Protein AF-A0A7C5XBG1-F1 (afdb_monomer_lite)

Structure (mmCIF, N/CA/C/O backbone):
data_AF-A0A7C5XBG1-F1
#
_entry.id   AF-A0A7C5XBG1-F1
#
loop_
_atom_site.group_PDB
_atom_site.id
_atom_site.type_symbol
_atom_site.label_atom_id
_atom_site.label_alt_id
_atom_site.label_comp_id
_atom_site.label_asym_id
_atom_site.label_entity_id
_atom_site.label_seq_id
_atom_site.pdbx_PDB_ins_code
_atom_site.Cartn_x
_atom_site.Cartn_y
_atom_site.Cartn_z
_atom_site.occupancy
_atom_site.B_iso_or_equiv
_atom_site.auth_seq_id
_atom_site.auth_comp_id
_atom_site.auth_asym_id
_atom_site.auth_atom_id
_atom_site.pdbx_PDB_model_num
ATOM 1 N N . ALA A 1 1 ? -7.921 7.394 9.570 1.00 88.94 1 ALA A N 1
ATOM 2 C CA . ALA A 1 1 ? -9.154 6.600 9.704 1.00 88.94 1 ALA A CA 1
ATOM 3 C C . ALA A 1 1 ? -10.175 7.456 10.418 1.00 88.94 1 ALA A C 1
ATOM 5 O O . ALA A 1 1 ? -9.791 8.241 11.281 1.00 88.94 1 ALA A O 1
ATOM 6 N N . ARG A 1 2 ? -11.449 7.340 10.066 1.00 89.56 2 ARG A N 1
ATOM 7 C CA . ARG A 1 2 ? -12.536 7.930 10.856 1.00 89.56 2 ARG A CA 1
ATOM 8 C C . ARG A 1 2 ? -12.849 7.014 12.033 1.00 89.56 2 ARG A C 1
ATOM 10 O O . ARG A 1 2 ? -12.714 5.796 11.923 1.00 89.56 2 ARG A O 1
ATOM 17 N N . ASP A 1 3 ? -13.264 7.598 13.152 1.00 92.94 3 ASP A N 1
ATOM 18 C CA . ASP A 1 3 ? -13.685 6.802 14.303 1.00 92.94 3 ASP A CA 1
ATOM 19 C C . ASP A 1 3 ? -14.848 5.881 13.908 1.00 92.94 3 ASP A C 1
ATOM 21 O O . ASP A 1 3 ? -15.797 6.313 13.248 1.00 92.94 3 ASP A O 1
ATOM 25 N N 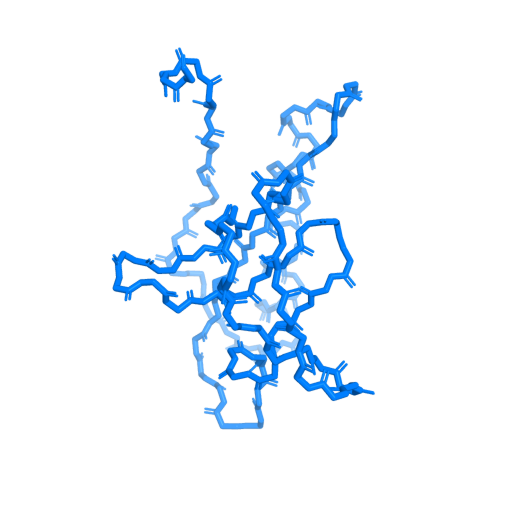. GLY A 1 4 ? -14.745 4.598 14.251 1.00 93.50 4 GLY A N 1
ATOM 26 C CA . GLY A 1 4 ? -15.756 3.602 13.898 1.00 93.50 4 GLY A CA 1
ATOM 27 C C . GLY A 1 4 ? -15.548 2.896 12.550 1.00 93.50 4 GLY A C 1
ATOM 28 O O . GLY A 1 4 ? -16.282 1.943 12.261 1.00 93.50 4 GLY A O 1
ATOM 29 N N . GLU A 1 5 ? -14.560 3.296 11.736 1.00 93.81 5 GLU A N 1
ATOM 30 C CA . GLU A 1 5 ? -14.264 2.629 10.459 1.00 93.81 5 GLU A CA 1
ATOM 31 C C . GLU A 1 5 ? -13.960 1.141 10.649 1.00 93.81 5 GLU A C 1
ATOM 33 O O . GLU A 1 5 ? -13.277 0.729 11.586 1.00 93.81 5 GLU A O 1
ATOM 38 N N . GLN A 1 6 ? -14.473 0.313 9.740 1.00 94.88 6 GLN A N 1
ATOM 39 C CA . GLN A 1 6 ? -14.296 -1.134 9.797 1.00 94.88 6 GLN A CA 1
ATOM 40 C C . GLN A 1 6 ? -13.136 -1.564 8.909 1.00 94.88 6 GLN A C 1
ATOM 42 O O . GLN A 1 6 ? -13.099 -1.256 7.720 1.00 94.88 6 GLN A O 1
ATOM 47 N N . PHE A 1 7 ? -12.228 -2.358 9.467 1.00 96.50 7 PHE A N 1
ATOM 48 C CA . PHE A 1 7 ? -11.071 -2.879 8.754 1.00 96.50 7 PHE A CA 1
ATOM 49 C C . PHE A 1 7 ? -10.932 -4.386 8.959 1.00 96.50 7 PHE A C 1
ATOM 51 O O . PHE A 1 7 ? -11.048 -4.892 10.076 1.00 96.50 7 PHE A O 1
ATOM 58 N N . THR A 1 8 ? -10.686 -5.122 7.874 1.00 97.44 8 THR A N 1
ATOM 59 C CA . THR A 1 8 ? -10.491 -6.579 7.914 1.00 97.44 8 THR A CA 1
ATOM 60 C C . THR A 1 8 ? -9.029 -6.892 7.591 1.00 97.44 8 THR A C 1
ATOM 62 O O . THR A 1 8 ? -8.680 -6.948 6.414 1.00 97.44 8 THR A O 1
ATOM 65 N N . PRO A 1 9 ? -8.158 -7.045 8.603 1.00 96.94 9 PRO A N 1
ATOM 66 C CA . PRO A 1 9 ? -6.745 -7.356 8.393 1.00 96.94 9 PRO A CA 1
ATOM 67 C C . PRO A 1 9 ? -6.532 -8.785 7.883 1.00 96.94 9 PRO A C 1
ATOM 69 O O . PRO A 1 9 ? -7.279 -9.698 8.237 1.00 96.94 9 PRO A O 1
ATOM 72 N N . ILE A 1 10 ? -5.443 -9.009 7.149 1.00 96.94 10 ILE A N 1
ATOM 73 C CA . ILE A 1 10 ? -4.984 -10.369 6.835 1.00 96.94 10 ILE A CA 1
ATOM 74 C C . ILE A 1 10 ? -4.703 -11.132 8.139 1.00 96.94 10 ILE A C 1
ATOM 76 O O . ILE A 1 10 ? -4.039 -10.630 9.050 1.00 96.94 10 ILE A O 1
ATOM 80 N N . GLY A 1 11 ? -5.213 -12.363 8.230 1.00 95.62 11 GLY A N 1
ATOM 81 C CA . GLY A 1 11 ? -4.877 -13.303 9.305 1.00 95.62 11 GLY A CA 1
ATOM 82 C C . GLY A 1 11 ? -5.409 -12.945 10.696 1.00 95.62 11 GLY A C 1
ATOM 83 O O . GLY A 1 11 ? -5.019 -13.583 11.670 1.00 95.62 11 GLY A O 1
ATOM 84 N N . SER A 1 12 ? -6.289 -11.947 10.831 1.00 93.25 12 SER A N 1
ATOM 85 C CA . SER A 1 12 ? -6.954 -11.666 12.108 1.00 93.25 12 SER A CA 1
ATOM 86 C C . SER A 1 12 ? -8.400 -11.192 11.925 1.00 93.25 12 SER A C 1
ATOM 88 O O . SER A 1 12 ? -8.780 -10.785 10.827 1.00 93.25 12 SER A O 1
ATOM 90 N N . PRO A 1 13 ? -9.241 -11.273 12.974 1.00 95.69 13 PRO A N 1
ATOM 91 C CA . PRO A 1 13 ? -10.625 -10.821 12.892 1.00 95.69 13 PRO A CA 1
ATOM 92 C C . PRO A 1 13 ? -10.744 -9.338 12.535 1.00 95.69 13 PRO A C 1
ATOM 94 O O . PRO A 1 13 ? -9.824 -8.548 12.767 1.00 95.69 13 PRO A O 1
ATOM 97 N N . ARG A 1 14 ? -11.923 -8.967 12.022 1.00 96.12 14 ARG A N 1
ATOM 98 C CA . ARG A 1 14 ? -12.307 -7.577 11.751 1.00 96.12 14 ARG A CA 1
ATOM 99 C C . ARG A 1 14 ? -12.124 -6.702 12.995 1.00 96.12 14 ARG A C 1
ATOM 101 O O . ARG A 1 14 ? -12.383 -7.141 14.114 1.00 96.12 14 ARG A O 1
ATOM 108 N N . LYS A 1 15 ? -11.691 -5.461 12.778 1.00 94.06 15 LYS A N 1
ATOM 109 C CA . LYS A 1 15 ? -11.437 -4.464 13.819 1.00 94.06 15 LYS A CA 1
ATOM 110 C C . LYS A 1 15 ? -12.126 -3.150 13.483 1.00 94.06 15 LYS A C 1
ATOM 112 O O . LYS A 1 15 ? -12.225 -2.781 12.314 1.00 94.06 15 LYS A O 1
ATOM 117 N N . THR A 1 16 ? -12.531 -2.447 14.530 1.00 95.94 16 THR A N 1
ATOM 118 C CA . THR A 1 16 ? -12.953 -1.049 14.462 1.00 95.94 16 THR A CA 1
ATOM 119 C C . THR A 1 16 ? -11.727 -0.163 14.656 1.00 95.94 16 THR A C 1
ATOM 121 O O . THR A 1 16 ? -10.961 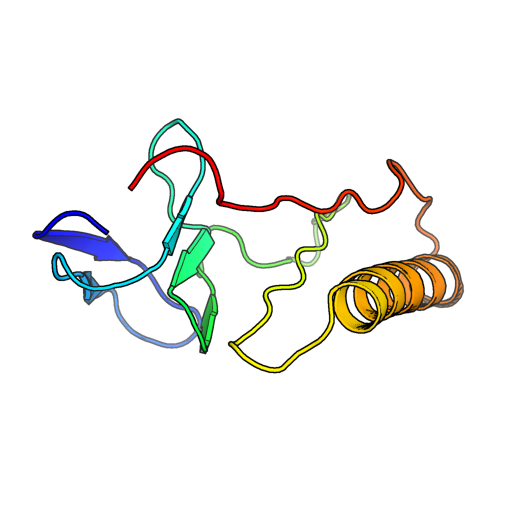-0.381 15.597 1.00 95.94 16 THR A O 1
ATOM 124 N N . LEU A 1 17 ? -11.523 0.792 13.755 1.00 95.25 17 LEU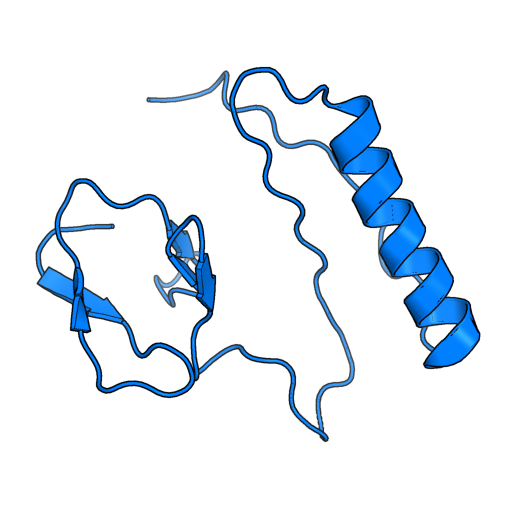 A N 1
ATOM 125 C CA . LEU A 1 17 ? -10.437 1.765 13.815 1.00 95.25 17 LEU A CA 1
ATOM 126 C C . LEU A 1 17 ? -10.851 3.003 14.617 1.00 95.25 17 LEU A C 1
ATOM 128 O O . LEU A 1 17 ? -12.032 3.350 14.676 1.00 95.25 17 LEU A O 1
ATOM 132 N N . SER A 1 18 ? -9.860 3.671 15.206 1.00 90.81 18 SER A N 1
ATOM 133 C CA . SER A 1 18 ? -10.016 4.963 15.877 1.00 90.81 18 SER A CA 1
ATOM 134 C C . SER A 1 18 ? -9.482 6.115 15.020 1.00 90.81 18 SER A C 1
ATOM 136 O O . SER A 1 18 ? -8.724 5.918 14.065 1.00 90.81 18 SER A O 1
ATOM 138 N N . ASN A 1 19 ? -9.853 7.345 15.379 1.00 84.00 19 ASN A N 1
ATOM 139 C CA . ASN A 1 19 ? -9.549 8.568 14.626 1.00 84.00 19 ASN A CA 1
ATOM 140 C C . ASN A 1 19 ? -8.057 8.952 14.486 1.00 84.00 19 ASN A C 1
ATOM 142 O O . ASN A 1 19 ? -7.749 9.868 13.731 1.00 84.00 19 ASN A O 1
ATOM 146 N N . ASN A 1 20 ? -7.122 8.238 15.119 1.00 86.38 20 ASN A N 1
ATOM 147 C CA . ASN A 1 20 ? -5.685 8.564 15.100 1.00 86.38 20 ASN A CA 1
ATOM 148 C C . ASN A 1 20 ? -4.828 7.549 14.325 1.00 86.38 20 ASN A C 1
ATOM 150 O O . ASN A 1 20 ? -3.630 7.414 14.572 1.00 86.38 20 ASN A O 1
ATOM 154 N N . GLN A 1 21 ? -5.431 6.795 13.407 1.00 90.81 21 GLN A N 1
ATOM 155 C CA . GLN A 1 21 ? -4.718 5.800 12.604 1.00 90.81 21 GLN A CA 1
ATOM 156 C C . GLN A 1 21 ? -4.545 6.280 11.163 1.00 90.81 21 GLN A C 1
ATOM 158 O O . GLN A 1 21 ? -5.527 6.610 10.494 1.00 90.81 21 GLN A O 1
ATOM 163 N N . ILE A 1 22 ? -3.308 6.279 10.666 1.00 91.94 22 ILE A N 1
ATOM 164 C CA . ILE A 1 22 ? -3.006 6.571 9.260 1.00 91.94 22 ILE A CA 1
ATOM 165 C C . ILE A 1 22 ? -3.428 5.365 8.415 1.00 91.94 22 ILE A C 1
ATOM 167 O O . ILE A 1 22 ? -3.100 4.219 8.739 1.00 91.94 22 ILE A O 1
ATOM 171 N N . VAL A 1 23 ? -4.177 5.621 7.343 1.00 94.50 23 VAL A N 1
ATOM 172 C CA . VAL A 1 23 ? -4.685 4.582 6.441 1.00 94.50 23 VAL A CA 1
ATOM 173 C C . VAL A 1 23 ? -4.456 4.967 4.989 1.00 94.50 23 VAL A C 1
ATOM 175 O O . VAL A 1 23 ? -4.580 6.134 4.631 1.00 94.50 23 VAL A O 1
ATOM 178 N N . LEU A 1 24 ? -4.169 3.967 4.159 1.00 93.69 24 LEU A N 1
ATOM 179 C CA . LEU A 1 24 ? -4.274 4.065 2.709 1.00 93.69 24 LEU A CA 1
ATOM 180 C C . LEU A 1 24 ? -5.639 3.516 2.294 1.00 93.69 24 LEU A C 1
ATOM 182 O O . LEU A 1 24 ? -5.964 2.362 2.592 1.00 93.69 24 LEU A O 1
ATOM 186 N N . SER A 1 25 ? -6.418 4.329 1.589 1.00 94.38 25 SER A N 1
ATOM 187 C CA . SER A 1 25 ? -7.765 3.985 1.141 1.00 94.38 25 SER A CA 1
ATOM 188 C C . SER A 1 25 ? -8.017 4.418 -0.294 1.00 94.38 25 SER A C 1
ATOM 190 O O . SER A 1 25 ? -7.423 5.375 -0.786 1.00 94.38 25 SER A O 1
ATOM 192 N N . THR A 1 26 ? -8.950 3.741 -0.951 1.00 94.25 26 THR A N 1
ATOM 193 C CA . THR A 1 26 ? -9.554 4.231 -2.188 1.00 94.25 26 THR A CA 1
ATOM 194 C C . THR A 1 26 ? -10.449 5.450 -1.925 1.00 94.25 26 THR A C 1
ATOM 196 O O . THR A 1 26 ? -10.827 5.738 -0.786 1.00 94.25 26 THR A O 1
ATOM 199 N N . ILE A 1 27 ? -10.834 6.153 -2.994 1.00 92.75 27 ILE A N 1
ATOM 200 C CA . ILE A 1 27 ? -11.732 7.317 -2.919 1.00 92.75 27 ILE A CA 1
ATOM 201 C C . ILE A 1 27 ? -13.133 6.974 -2.383 1.00 92.75 27 ILE A C 1
ATOM 203 O O . ILE A 1 27 ? -13.760 7.799 -1.725 1.00 92.75 27 ILE A O 1
ATOM 207 N N . ASP A 1 28 ? -13.612 5.751 -2.620 1.00 92.44 28 ASP A N 1
ATOM 208 C CA . ASP A 1 28 ? -14.881 5.222 -2.106 1.00 92.44 28 ASP A CA 1
ATOM 209 C C . ASP A 1 28 ? -14.769 4.643 -0.681 1.00 92.44 28 ASP A C 1
ATOM 211 O O . ASP A 1 28 ? -15.758 4.166 -0.127 1.00 92.44 28 ASP A O 1
ATOM 215 N N . GLY A 1 29 ? -13.593 4.737 -0.048 1.00 91.00 29 GLY A N 1
ATOM 216 C CA . GLY A 1 29 ? -13.397 4.437 1.372 1.00 91.00 29 GLY A CA 1
ATOM 217 C C . GLY A 1 29 ? -13.005 2.994 1.695 1.00 91.00 29 GLY A C 1
ATOM 218 O O . GLY A 1 29 ? -12.965 2.625 2.869 1.00 91.00 29 GLY A O 1
ATOM 219 N N . LEU A 1 30 ? -12.682 2.165 0.698 1.00 94.62 30 LEU A N 1
ATOM 220 C CA . LEU A 1 30 ? -12.098 0.849 0.950 1.00 94.62 30 LEU A CA 1
ATOM 221 C C . LEU A 1 30 ? -10.674 1.024 1.488 1.00 94.62 30 LEU A C 1
ATOM 223 O O . LEU A 1 30 ? -9.816 1.598 0.825 1.00 94.62 30 LEU A O 1
ATOM 227 N N . ILE A 1 31 ? -10.409 0.499 2.683 1.00 95.69 31 ILE A N 1
ATOM 228 C CA . ILE A 1 31 ? -9.087 0.562 3.318 1.00 95.69 31 ILE A CA 1
ATOM 229 C C . ILE A 1 31 ? -8.209 -0.588 2.804 1.00 95.69 31 ILE A C 1
ATOM 231 O O . ILE A 1 31 ? -8.553 -1.765 2.969 1.00 95.69 31 ILE A O 1
ATOM 235 N N . LEU A 1 32 ? -7.060 -0.236 2.218 1.00 95.94 32 LEU A N 1
ATOM 236 C CA . LEU A 1 32 ? -6.044 -1.165 1.708 1.00 95.94 32 LEU A CA 1
ATOM 237 C C . LEU A 1 32 ? -5.020 -1.520 2.787 1.00 95.94 32 LEU A C 1
ATOM 239 O O . LEU A 1 32 ? -4.597 -2.671 2.893 1.00 95.94 32 LEU A O 1
ATOM 243 N N . HIS A 1 33 ? -4.616 -0.524 3.575 1.00 95.38 33 HIS A N 1
ATOM 244 C CA . HIS A 1 33 ? -3.538 -0.652 4.547 1.00 95.38 33 HIS A CA 1
ATOM 245 C C . HIS A 1 33 ? -3.764 0.285 5.735 1.00 95.38 33 HIS A C 1
ATOM 247 O O . HIS A 1 33 ? -4.149 1.442 5.563 1.00 95.38 33 HIS A O 1
ATOM 253 N N . VAL A 1 34 ? -3.492 -0.210 6.940 1.00 94.38 34 VAL A N 1
ATOM 254 C CA . VAL A 1 34 ? -3.386 0.583 8.166 1.00 94.38 34 VAL A CA 1
ATOM 255 C C . VAL A 1 34 ? -1.916 0.628 8.558 1.00 94.38 34 VAL A C 1
ATOM 257 O O . VAL A 1 34 ? -1.304 -0.396 8.888 1.00 94.38 34 VAL A O 1
ATOM 260 N N . TYR A 1 35 ? -1.364 1.834 8.529 1.00 90.44 35 TYR A N 1
ATOM 261 C CA . TYR A 1 35 ? 0.044 2.065 8.783 1.00 90.44 35 TYR A CA 1
ATOM 262 C C . TYR A 1 35 ? 0.403 1.763 10.245 1.00 90.44 35 TYR A C 1
ATOM 264 O O . TYR A 1 35 ? -0.373 2.110 11.145 1.00 90.44 35 TYR A O 1
ATOM 272 N N . PRO A 1 36 ? 1.569 1.149 10.530 1.00 86.06 36 PRO A N 1
ATOM 273 C CA . PRO A 1 36 ? 2.613 0.735 9.576 1.00 86.06 36 PRO A CA 1
ATOM 274 C C . PRO A 1 36 ? 2.571 -0.729 9.093 1.00 86.06 36 PRO A C 1
ATOM 276 O O . PRO A 1 36 ? 3.314 -1.077 8.182 1.00 86.06 36 PRO A O 1
ATOM 279 N N . TYR A 1 37 ? 1.774 -1.620 9.697 1.00 83.94 37 TYR A N 1
ATOM 280 C CA . TYR A 1 37 ? 1.993 -3.076 9.548 1.00 83.94 37 TYR A CA 1
ATOM 281 C C . TYR A 1 37 ? 0.731 -3.913 9.321 1.00 83.94 37 TYR A C 1
ATOM 283 O O . TYR A 1 37 ? 0.680 -5.074 9.749 1.00 83.94 37 TYR A O 1
ATOM 291 N N . ARG A 1 38 ? -0.339 -3.350 8.755 1.00 92.81 38 ARG A N 1
ATOM 292 C CA . ARG A 1 38 ? -1.590 -4.103 8.593 1.00 92.81 38 ARG A CA 1
ATOM 293 C C . ARG A 1 38 ? -2.189 -3.932 7.207 1.00 92.81 38 ARG A C 1
ATOM 295 O O . ARG A 1 38 ? -2.834 -2.930 6.930 1.00 92.81 38 ARG A O 1
ATOM 302 N N . ASP A 1 39 ? -2.058 -4.972 6.396 1.00 95.81 39 ASP A N 1
ATOM 303 C CA . ASP A 1 39 ? -2.688 -5.055 5.080 1.00 95.81 39 ASP A CA 1
ATOM 304 C C . ASP A 1 39 ? -4.104 -5.631 5.165 1.00 95.81 39 ASP A C 1
ATOM 306 O O . ASP A 1 39 ? -4.430 -6.432 6.050 1.00 95.81 39 ASP A O 1
ATOM 310 N N . SER A 1 40 ? -4.954 -5.200 4.239 1.00 96.75 40 SER A N 1
ATOM 311 C CA . SER A 1 40 ? -6.347 -5.621 4.133 1.00 96.75 40 SER A CA 1
ATOM 312 C C . SER A 1 40 ? -6.471 -7.015 3.523 1.00 96.75 40 SER A C 1
ATOM 314 O O . SER A 1 40 ? -5.911 -7.308 2.467 1.00 96.75 40 SER A O 1
ATOM 316 N N . GLU A 1 41 ? -7.298 -7.866 4.127 1.00 97.44 41 GLU A N 1
ATOM 317 C CA . GLU A 1 41 ? -7.701 -9.153 3.547 1.00 97.44 41 GLU A CA 1
ATOM 318 C C . GLU A 1 41 ? -8.452 -8.968 2.216 1.00 97.44 41 GLU A C 1
ATOM 320 O O . GLU A 1 41 ? -8.370 -9.816 1.322 1.00 97.44 41 GLU A O 1
ATOM 325 N N . ASN A 1 42 ? -9.145 -7.838 2.055 1.00 95.06 42 ASN A N 1
ATOM 326 C CA . ASN A 1 42 ? -9.963 -7.554 0.877 1.00 95.06 42 ASN A CA 1
ATOM 327 C C . ASN A 1 42 ? -9.129 -7.169 -0.352 1.00 95.06 42 ASN A C 1
ATOM 329 O O . ASN A 1 42 ? -9.563 -7.424 -1.471 1.00 95.06 42 ASN A O 1
ATOM 333 N N . THR A 1 43 ? -7.946 -6.578 -0.161 1.00 95.94 43 THR A N 1
ATOM 334 C CA . THR A 1 43 ? -7.128 -6.015 -1.255 1.00 95.94 43 THR A CA 1
ATOM 335 C C . THR A 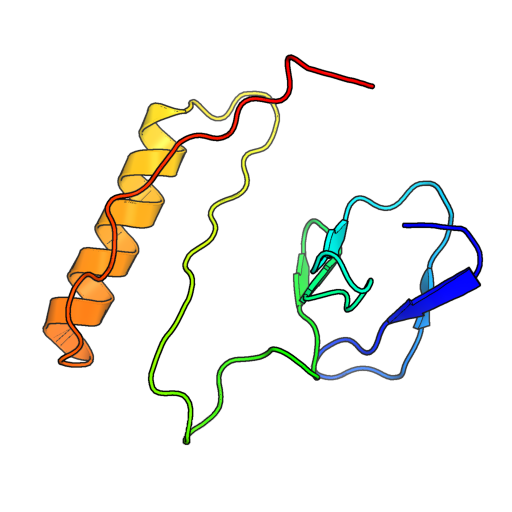1 43 ? -5.751 -6.659 -1.378 1.00 95.94 43 THR A C 1
ATOM 337 O O . THR A 1 43 ? -4.895 -6.152 -2.100 1.00 95.94 43 THR A O 1
ATOM 340 N N . LYS A 1 44 ? -5.511 -7.766 -0.670 1.00 96.25 44 LYS A N 1
ATOM 341 C CA . LYS A 1 44 ? -4.261 -8.519 -0.779 1.00 96.25 44 LYS A CA 1
ATOM 342 C C . LYS A 1 44 ? -4.067 -9.087 -2.184 1.00 96.25 44 LYS A C 1
ATOM 344 O O . LYS A 1 44 ? -5.034 -9.423 -2.867 1.00 96.25 44 LYS A O 1
ATOM 349 N N . VAL A 1 45 ? -2.809 -9.285 -2.566 1.00 95.88 45 VAL A N 1
ATOM 350 C CA . VAL A 1 45 ? -2.460 -10.032 -3.779 1.00 95.88 45 VAL A CA 1
ATOM 351 C C . VAL A 1 45 ? -2.956 -11.478 -3.651 1.00 95.88 45 VAL A C 1
ATOM 353 O O . VAL A 1 45 ? -2.789 -12.125 -2.614 1.00 95.88 45 VAL A O 1
ATOM 356 N N . ARG A 1 46 ? -3.586 -11.979 -4.712 1.00 96.19 46 ARG A N 1
ATOM 357 C CA . ARG A 1 46 ? -4.156 -13.326 -4.835 1.00 96.19 46 ARG A CA 1
ATOM 358 C C . ARG A 1 46 ? -3.586 -14.023 -6.072 1.00 96.19 46 ARG A C 1
ATOM 360 O O . ARG A 1 46 ? -2.937 -13.407 -6.911 1.00 96.19 46 ARG A O 1
ATOM 367 N N . VAL A 1 47 ? -3.839 -15.324 -6.192 1.00 96.12 47 VAL A N 1
ATOM 368 C CA . VAL A 1 47 ? -3.361 -16.158 -7.316 1.00 96.12 47 VAL A CA 1
ATOM 369 C C . VAL A 1 47 ? -3.880 -15.693 -8.686 1.00 96.12 47 VAL A C 1
ATOM 371 O O . VAL A 1 47 ? -3.252 -15.909 -9.723 1.00 96.12 47 VAL A O 1
ATOM 374 N N . ASP A 1 48 ? -5.035 -15.040 -8.698 1.00 96.31 48 ASP A N 1
ATOM 375 C CA . ASP A 1 48 ? -5.695 -14.478 -9.870 1.00 96.31 48 ASP A CA 1
ATOM 376 C C . ASP A 1 48 ? -5.360 -12.997 -10.098 1.00 96.31 48 ASP A C 1
ATOM 378 O O . ASP A 1 48 ? -5.765 -12.436 -11.114 1.00 96.31 48 ASP A O 1
ATOM 382 N N . THR A 1 49 ? -4.575 -12.364 -9.219 1.00 96.06 49 TH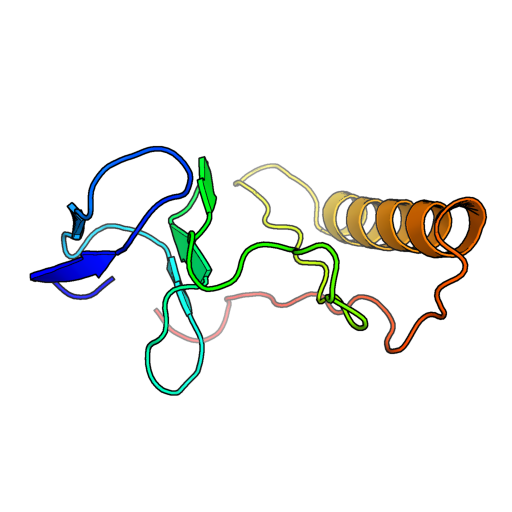R A N 1
ATOM 383 C CA . THR A 1 49 ? -4.093 -10.998 -9.438 1.00 96.06 49 THR A CA 1
ATOM 384 C C . THR A 1 49 ? -3.246 -10.938 -10.711 1.00 96.06 49 THR A C 1
ATOM 386 O O . THR A 1 49 ? -2.408 -11.804 -10.977 1.00 96.06 49 THR A O 1
ATOM 389 N N . ARG A 1 50 ? -3.502 -9.915 -11.534 1.00 94.50 50 ARG A N 1
ATOM 390 C CA . ARG A 1 50 ? -2.795 -9.673 -12.804 1.00 94.50 50 ARG A CA 1
ATOM 391 C C . ARG A 1 50 ? -2.044 -8.352 -12.829 1.00 94.50 50 ARG A C 1
ATOM 393 O O . ARG A 1 50 ? -0.984 -8.279 -13.431 1.00 94.50 50 ARG A O 1
ATOM 400 N N . ASN A 1 51 ? -2.576 -7.345 -12.144 1.00 95.62 51 ASN A N 1
ATOM 401 C CA . ASN A 1 51 ? -1.972 -6.027 -12.021 1.00 95.62 51 ASN A CA 1
ATOM 402 C C . ASN A 1 51 ? -1.757 -5.723 -10.541 1.00 95.62 51 ASN A C 1
ATOM 404 O O . ASN A 1 51 ? -2.611 -6.049 -9.715 1.00 95.62 51 ASN A O 1
ATOM 408 N N . VAL A 1 52 ? -0.631 -5.095 -10.220 1.00 95.44 52 VAL A N 1
ATOM 409 C CA . VAL A 1 52 ? -0.276 -4.696 -8.857 1.00 95.44 52 VAL A CA 1
ATOM 410 C C . VAL A 1 52 ? 0.080 -3.217 -8.831 1.00 95.44 52 VAL A C 1
ATOM 412 O O . VAL A 1 52 ? 0.696 -2.707 -9.763 1.00 95.44 52 VAL A O 1
ATOM 415 N N . LEU A 1 53 ? -0.304 -2.541 -7.753 1.00 94.50 53 LEU A N 1
ATOM 416 C CA . LEU A 1 53 ? 0.182 -1.209 -7.418 1.00 94.50 53 LEU A CA 1
ATOM 417 C C . LEU A 1 53 ? 1.236 -1.363 -6.320 1.00 94.50 53 LEU A C 1
ATOM 419 O O . LEU A 1 53 ? 0.950 -1.942 -5.273 1.00 94.50 53 LEU A O 1
ATOM 423 N N . ILE A 1 54 ? 2.442 -0.855 -6.562 1.00 94.94 54 ILE A N 1
ATOM 424 C CA . ILE A 1 54 ? 3.523 -0.849 -5.573 1.00 94.94 54 ILE A CA 1
ATOM 425 C C . ILE A 1 54 ? 3.489 0.496 -4.852 1.00 94.94 54 ILE A C 1
ATOM 427 O O . ILE A 1 54 ? 3.523 1.545 -5.490 1.00 94.94 54 ILE A O 1
ATOM 431 N N . VAL A 1 55 ? 3.420 0.456 -3.522 1.00 93.69 55 VAL A N 1
ATOM 432 C CA . VAL A 1 55 ? 3.425 1.645 -2.664 1.00 93.69 55 VAL A CA 1
ATOM 433 C C . VAL A 1 55 ? 4.533 1.493 -1.631 1.00 93.69 55 VAL A C 1
ATOM 435 O O . VAL A 1 55 ? 4.566 0.515 -0.888 1.00 93.69 55 VAL A O 1
ATOM 438 N N . THR A 1 56 ? 5.432 2.472 -1.570 1.00 93.06 56 THR A N 1
ATOM 439 C CA . THR A 1 56 ? 6.479 2.570 -0.546 1.00 93.06 56 THR A CA 1
ATOM 440 C C . THR A 1 56 ? 6.184 3.759 0.357 1.00 93.06 56 THR A C 1
ATOM 442 O O . THR A 1 56 ? 6.152 4.893 -0.118 1.00 93.06 56 THR A O 1
ATOM 445 N N . ALA A 1 57 ? 5.985 3.514 1.652 1.00 90.25 57 ALA A N 1
ATOM 446 C CA . ALA A 1 57 ? 5.751 4.561 2.643 1.00 90.25 57 ALA A CA 1
ATOM 447 C C . ALA A 1 57 ? 7.004 4.778 3.503 1.00 90.25 57 ALA A C 1
ATOM 449 O O . ALA A 1 57 ? 7.582 3.821 4.021 1.00 90.25 57 ALA A O 1
ATOM 450 N N . GLY A 1 58 ? 7.417 6.036 3.656 1.00 88.94 58 GLY A N 1
ATOM 451 C CA . GLY A 1 58 ? 8.523 6.422 4.530 1.00 88.94 58 GLY A CA 1
ATOM 452 C C . GLY A 1 58 ? 8.111 6.644 5.985 1.00 88.94 58 GLY A C 1
ATOM 453 O O . GLY A 1 58 ? 6.933 6.667 6.334 1.00 88.94 58 GLY A O 1
ATOM 454 N N . VAL A 1 59 ? 9.121 6.824 6.832 1.00 87.94 59 VAL A N 1
ATOM 455 C CA . VAL A 1 59 ? 9.028 7.417 8.177 1.00 87.94 59 VAL A CA 1
ATOM 456 C C . VAL A 1 59 ? 9.908 8.671 8.204 1.00 87.94 59 VAL A C 1
ATOM 458 O O . VAL A 1 59 ? 10.817 8.778 7.373 1.00 87.94 59 VAL A O 1
ATOM 461 N N . PRO A 1 60 ? 9.721 9.590 9.168 1.00 88.94 60 PRO A N 1
ATOM 462 C CA . PRO A 1 60 ? 10.661 10.686 9.379 1.00 88.94 60 PRO A CA 1
ATOM 463 C C . PRO A 1 60 ? 12.115 10.196 9.454 1.00 88.94 60 PRO A C 1
ATOM 465 O O . PRO A 1 60 ? 12.423 9.242 10.170 1.00 88.94 60 PRO A O 1
ATOM 468 N N . GLY A 1 61 ? 13.004 10.850 8.703 1.00 91.81 61 GLY A N 1
ATOM 469 C CA . GLY A 1 61 ? 14.425 10.493 8.615 1.00 91.81 61 GLY A CA 1
ATOM 470 C C . GLY A 1 61 ? 14.786 9.490 7.512 1.00 91.81 61 GLY A C 1
ATOM 471 O O . GLY A 1 61 ? 15.971 9.227 7.323 1.00 91.81 61 GLY A O 1
ATOM 472 N N . VAL A 1 62 ? 13.811 8.955 6.768 1.00 92.62 62 VAL A N 1
ATOM 473 C CA . VAL A 1 62 ? 14.064 8.212 5.521 1.00 92.62 62 VAL A CA 1
ATOM 474 C C . VAL A 1 62 ? 13.987 9.175 4.343 1.00 92.62 62 VAL A C 1
ATOM 476 O O . VAL A 1 62 ? 13.002 9.893 4.185 1.00 92.62 62 VAL A O 1
ATOM 479 N N . ASP A 1 63 ? 15.030 9.193 3.521 1.00 94.12 63 ASP A N 1
ATOM 480 C CA . ASP A 1 63 ? 15.120 10.061 2.355 1.00 94.12 63 ASP A CA 1
ATOM 481 C C . ASP A 1 63 ? 14.199 9.601 1.209 1.00 94.12 63 ASP A C 1
ATOM 483 O O . ASP A 1 63 ? 13.907 8.415 1.032 1.00 94.12 63 ASP A O 1
ATOM 487 N N . HIS A 1 64 ? 13.731 10.564 0.411 1.00 93.56 64 HIS A N 1
ATOM 488 C CA . HIS A 1 64 ? 12.824 10.300 -0.708 1.00 93.56 64 HIS A CA 1
ATOM 489 C C . HIS A 1 64 ? 13.465 9.432 -1.796 1.00 93.56 64 HIS A C 1
ATOM 491 O O . HIS A 1 64 ? 12.782 8.611 -2.409 1.00 93.56 64 HIS A O 1
ATOM 497 N N . GLU A 1 65 ? 14.771 9.590 -2.022 1.00 95.75 65 GLU A N 1
ATOM 498 C CA . GLU A 1 65 ? 15.510 8.809 -3.013 1.00 95.75 65 GLU A CA 1
ATOM 499 C C . GLU A 1 65 ? 15.459 7.319 -2.667 1.00 95.75 65 GLU A C 1
ATOM 501 O O . GLU A 1 65 ? 15.177 6.483 -3.521 1.00 95.75 65 GLU A O 1
ATOM 506 N N . ARG A 1 66 ? 15.613 6.973 -1.389 1.00 95.81 66 ARG A N 1
ATOM 507 C CA . ARG A 1 66 ? 15.505 5.604 -0.899 1.00 95.81 66 ARG A CA 1
ATOM 508 C C . ARG A 1 66 ? 14.115 5.012 -1.088 1.00 95.81 66 ARG A C 1
ATOM 510 O O . ARG A 1 66 ? 14.022 3.816 -1.370 1.00 95.81 66 ARG A O 1
ATOM 517 N N . LEU A 1 67 ? 13.047 5.802 -0.966 1.00 95.06 67 LEU A N 1
ATOM 518 C CA . LEU A 1 67 ? 11.685 5.335 -1.258 1.00 95.06 67 LEU A CA 1
ATOM 519 C C . LEU A 1 67 ? 11.518 5.025 -2.747 1.00 95.06 67 LEU A C 1
ATOM 521 O O . LEU A 1 67 ? 11.100 3.919 -3.093 1.00 95.06 67 LEU A O 1
ATOM 525 N N . LEU A 1 68 ? 11.924 5.953 -3.617 1.00 95.75 68 LEU A N 1
ATOM 526 C CA . LEU A 1 68 ? 11.864 5.774 -5.070 1.00 95.75 68 LEU A CA 1
ATOM 527 C C . LEU A 1 68 ? 12.710 4.579 -5.524 1.00 95.75 68 LEU A C 1
ATOM 529 O O . LEU A 1 68 ? 12.212 3.708 -6.231 1.00 95.75 68 LEU A O 1
ATOM 533 N N . ASN A 1 69 ? 13.948 4.474 -5.038 1.00 96.69 69 ASN A N 1
ATOM 534 C CA . ASN A 1 69 ? 14.841 3.356 -5.333 1.00 96.69 69 ASN A CA 1
ATOM 535 C C . ASN A 1 69 ? 14.258 2.021 -4.852 1.00 96.69 69 ASN A C 1
ATOM 537 O O . ASN A 1 69 ? 14.391 1.012 -5.541 1.00 96.69 69 ASN A O 1
ATOM 541 N N . SER A 1 70 ? 13.570 2.001 -3.705 1.00 96.69 70 SER A N 1
ATOM 542 C CA . SER A 1 70 ? 12.894 0.793 -3.213 1.00 96.69 70 SER A CA 1
ATOM 543 C C . SER A 1 70 ? 11.736 0.380 -4.125 1.00 96.69 70 SER A C 1
ATOM 545 O O . SER A 1 70 ? 11.608 -0.802 -4.442 1.00 96.69 70 SER A O 1
ATOM 547 N N . ALA A 1 71 ? 10.917 1.333 -4.581 1.00 96.81 71 ALA A N 1
ATOM 548 C CA . ALA A 1 71 ? 9.832 1.061 -5.522 1.00 96.81 71 ALA A CA 1
ATOM 549 C C . ALA A 1 71 ? 10.378 0.520 -6.855 1.00 96.81 71 ALA A C 1
ATOM 551 O O . ALA A 1 71 ? 9.950 -0.548 -7.298 1.00 96.81 71 ALA A O 1
ATOM 552 N N . SER A 1 72 ? 11.387 1.184 -7.429 1.00 96.69 72 SER A N 1
ATOM 553 C CA . SER A 1 72 ? 12.062 0.752 -8.660 1.00 96.69 72 SER A CA 1
ATOM 554 C C . SER A 1 72 ? 12.677 -0.640 -8.525 1.00 96.69 72 SER A C 1
ATOM 556 O O . SER A 1 72 ? 12.533 -1.472 -9.419 1.00 96.69 72 SER A O 1
ATOM 558 N N . PHE A 1 73 ? 13.306 -0.938 -7.387 1.00 97.38 73 PHE A N 1
ATOM 559 C CA . PHE A 1 73 ? 13.894 -2.250 -7.135 1.00 97.38 73 PHE A CA 1
ATOM 560 C C . PHE A 1 73 ? 12.833 -3.359 -7.089 1.00 97.38 73 PHE A C 1
ATOM 562 O O . PHE A 1 73 ? 13.010 -4.416 -7.694 1.00 97.38 73 PHE A O 1
ATOM 569 N N . ILE A 1 74 ? 11.689 -3.122 -6.436 1.00 96.56 74 ILE A N 1
ATOM 570 C CA . ILE A 1 74 ? 10.574 -4.084 -6.426 1.00 96.56 74 ILE A CA 1
ATOM 571 C C . ILE A 1 74 ? 10.023 -4.283 -7.845 1.00 96.56 74 ILE A C 1
ATOM 573 O O . ILE A 1 74 ? 9.744 -5.418 -8.234 1.00 96.56 74 ILE A O 1
ATOM 577 N N . MET A 1 75 ? 9.897 -3.210 -8.632 1.00 96.12 75 MET A N 1
ATOM 578 C CA . MET A 1 75 ? 9.448 -3.278 -10.028 1.00 96.12 75 MET A CA 1
ATOM 579 C C . MET A 1 75 ? 10.402 -4.095 -10.906 1.00 96.12 75 MET A C 1
ATOM 581 O O . MET A 1 75 ? 9.942 -4.919 -11.702 1.00 96.12 75 MET A O 1
ATOM 585 N N . GLU A 1 76 ? 11.715 -3.922 -10.739 1.00 95.69 76 GLU A N 1
ATOM 586 C CA . GLU A 1 76 ? 12.733 -4.709 -11.442 1.00 95.69 76 GLU A CA 1
ATOM 587 C C . GLU A 1 76 ? 12.602 -6.197 -11.099 1.00 95.69 76 GLU A C 1
ATOM 589 O O . GLU A 1 76 ? 12.524 -7.039 -11.996 1.00 95.69 76 GLU A O 1
ATOM 594 N N . LEU A 1 77 ? 12.509 -6.530 -9.808 1.00 96.50 77 LEU A N 1
ATOM 595 C CA . LEU A 1 77 ? 12.343 -7.911 -9.353 1.00 96.50 77 LEU A CA 1
ATOM 596 C C . LEU A 1 77 ? 11.047 -8.533 -9.887 1.00 96.50 77 LEU A C 1
ATOM 598 O O . LEU A 1 77 ? 11.066 -9.664 -10.374 1.00 96.50 77 LEU A O 1
ATOM 602 N N . ALA A 1 78 ? 9.932 -7.803 -9.828 1.00 94.75 78 ALA A N 1
ATOM 603 C CA . ALA A 1 78 ? 8.646 -8.271 -10.333 1.00 94.75 78 ALA A CA 1
ATOM 604 C C . ALA A 1 78 ? 8.696 -8.527 -11.847 1.00 94.75 78 ALA A C 1
ATOM 606 O O . ALA A 1 78 ? 8.246 -9.570 -12.316 1.00 94.75 78 ALA A O 1
ATOM 607 N N . THR A 1 79 ? 9.308 -7.626 -12.612 1.00 95.44 79 THR A N 1
ATOM 608 C CA . THR A 1 79 ? 9.477 -7.787 -14.064 1.00 95.44 79 THR A CA 1
ATOM 609 C C . THR A 1 79 ? 10.365 -8.993 -14.377 1.00 95.44 79 THR A C 1
ATOM 611 O O . THR A 1 79 ? 10.000 -9.853 -15.177 1.00 95.44 79 THR A O 1
ATOM 614 N N . LYS A 1 80 ? 11.507 -9.107 -13.689 1.00 96.44 80 LYS A N 1
ATOM 615 C CA . LYS A 1 80 ? 12.506 -10.157 -13.916 1.00 96.44 80 LYS A CA 1
ATOM 616 C C . LYS A 1 80 ? 12.012 -11.555 -13.551 1.00 96.44 80 LYS A C 1
ATOM 618 O O . LYS A 1 80 ? 12.313 -12.505 -14.269 1.00 96.44 80 LYS A O 1
ATOM 623 N N . TYR A 1 81 ? 11.306 -11.692 -12.430 1.00 96.81 81 TYR A N 1
ATOM 624 C CA . TYR A 1 81 ? 10.968 -13.002 -11.864 1.00 96.81 81 TYR A CA 1
ATOM 625 C C . TYR A 1 81 ? 9.493 -13.384 -11.997 1.00 96.81 81 TYR A C 1
ATOM 627 O O . TYR A 1 81 ? 9.187 -14.573 -11.956 1.00 96.81 81 TYR A O 1
ATOM 635 N N . LEU A 1 82 ? 8.580 -12.420 -12.161 1.00 94.31 82 LEU A N 1
ATOM 636 C CA . LEU A 1 82 ? 7.138 -12.681 -12.293 1.00 94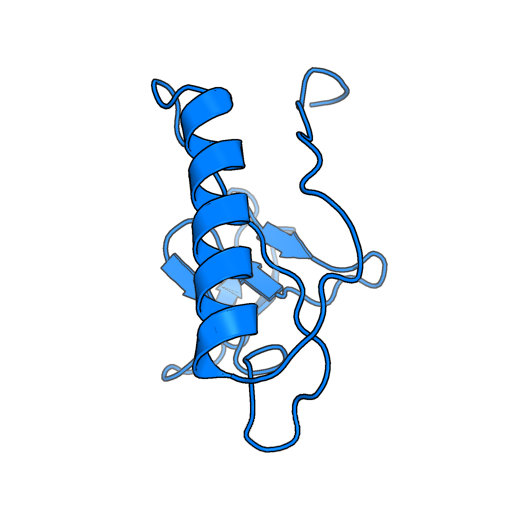.31 82 LEU A CA 1
ATOM 637 C C . LEU A 1 82 ? 6.625 -12.487 -13.729 1.00 94.31 82 LEU A C 1
ATOM 639 O O . LEU A 1 82 ? 5.469 -12.799 -14.001 1.00 94.31 82 LEU A O 1
ATOM 643 N N . GLY A 1 83 ? 7.466 -11.993 -14.648 1.00 91.44 83 GLY A N 1
ATOM 644 C CA . GLY A 1 83 ? 7.128 -11.836 -16.067 1.00 91.44 83 GLY A CA 1
ATOM 645 C C . GLY A 1 83 ? 6.113 -10.727 -16.363 1.00 91.44 83 GLY A C 1
ATOM 646 O O . GLY A 1 83 ? 5.493 -10.735 -17.424 1.00 91.44 83 GLY A O 1
ATOM 647 N N . GLY A 1 84 ? 5.909 -9.800 -15.422 1.00 91.38 84 GLY A N 1
ATOM 648 C CA . GLY A 1 84 ? 5.069 -8.618 -15.620 1.00 91.38 84 GLY A CA 1
ATOM 649 C C . GLY A 1 84 ? 5.760 -7.526 -16.443 1.00 91.38 84 GLY A C 1
ATOM 650 O O . GLY A 1 84 ? 6.930 -7.640 -16.796 1.00 91.38 84 GLY A O 1
ATOM 651 N N . SER A 1 85 ? 5.036 -6.441 -16.712 1.00 95.44 85 SER A N 1
ATOM 652 C CA . SER A 1 85 ? 5.561 -5.229 -17.350 1.00 95.44 85 SER A CA 1
ATOM 653 C C . SER A 1 85 ? 5.277 -3.997 -16.496 1.00 95.44 85 SER A C 1
ATOM 655 O O . SER A 1 85 ? 4.249 -3.928 -15.821 1.00 95.44 85 SER A O 1
ATOM 657 N N . ILE A 1 86 ? 6.156 -2.999 -16.568 1.00 96.19 86 ILE A N 1
ATOM 658 C CA . ILE A 1 86 ? 5.982 -1.720 -15.876 1.00 96.19 86 ILE A CA 1
ATOM 659 C C . ILE A 1 86 ? 4.841 -0.933 -16.534 1.00 96.19 86 ILE A C 1
ATOM 661 O O . ILE A 1 86 ? 4.897 -0.628 -17.722 1.00 96.19 86 ILE A O 1
ATOM 665 N N . GLY A 1 87 ? 3.798 -0.628 -15.756 1.00 94.81 87 GLY A N 1
ATOM 666 C CA . GLY A 1 87 ? 2.658 0.177 -16.212 1.00 94.81 87 GLY A CA 1
ATOM 667 C C . GLY A 1 87 ? 2.824 1.683 -15.985 1.00 94.81 87 GLY A C 1
ATOM 668 O O . GLY A 1 87 ? 2.220 2.474 -16.704 1.00 94.81 87 GLY A O 1
ATOM 669 N N . ALA A 1 88 ? 3.626 2.078 -14.994 1.00 94.69 88 ALA A N 1
ATOM 670 C CA . ALA A 1 88 ? 3.939 3.466 -14.668 1.00 94.69 88 ALA A CA 1
ATOM 671 C C . ALA A 1 88 ? 5.248 3.536 -13.870 1.00 94.69 88 ALA A C 1
ATOM 673 O O . ALA A 1 88 ? 5.550 2.615 -13.111 1.00 94.69 88 ALA A O 1
ATOM 674 N N . GLU A 1 89 ? 5.987 4.634 -14.025 1.00 94.25 89 GLU A N 1
ATOM 675 C CA . GLU A 1 89 ? 7.163 4.932 -13.202 1.00 94.25 89 GLU A CA 1
ATOM 676 C C . GLU A 1 89 ? 6.755 5.359 -11.780 1.00 94.25 89 GLU A C 1
ATOM 678 O O . GLU A 1 89 ? 5.669 5.929 -11.603 1.00 94.25 89 GLU A O 1
ATOM 683 N N . PRO A 1 90 ? 7.603 5.131 -10.759 1.00 94.19 90 PRO A N 1
ATOM 684 C CA . PRO A 1 90 ? 7.348 5.615 -9.409 1.00 94.19 90 PRO A CA 1
ATOM 685 C C . PRO A 1 90 ? 7.193 7.136 -9.371 1.00 94.19 90 PRO A C 1
ATOM 687 O O . PRO A 1 90 ? 8.030 7.879 -9.885 1.00 94.19 90 PRO A O 1
ATOM 690 N N . ILE A 1 91 ? 6.144 7.598 -8.697 1.00 93.75 91 ILE A N 1
ATOM 691 C CA . ILE A 1 91 ? 5.935 9.014 -8.394 1.00 93.75 91 ILE A CA 1
ATOM 692 C C . ILE A 1 91 ? 6.068 9.236 -6.892 1.00 93.75 91 ILE A C 1
ATOM 694 O O . ILE A 1 91 ? 5.597 8.433 -6.085 1.00 93.75 91 ILE A O 1
ATOM 698 N N . LEU A 1 92 ? 6.706 10.340 -6.516 1.00 91.38 92 LEU A N 1
ATOM 699 C CA . LEU A 1 92 ? 6.773 10.771 -5.129 1.00 91.38 92 LEU A CA 1
ATOM 700 C C . LEU A 1 92 ? 5.538 11.618 -4.808 1.00 91.38 92 LEU A C 1
ATOM 702 O O . LEU A 1 92 ? 5.256 12.593 -5.505 1.00 91.38 92 LEU A O 1
ATOM 706 N N . ILE A 1 93 ? 4.825 11.262 -3.742 1.00 87.19 93 ILE A N 1
ATOM 707 C CA . ILE A 1 93 ? 3.725 12.064 -3.204 1.00 87.19 93 ILE A CA 1
ATOM 708 C C . ILE A 1 93 ? 4.228 12.710 -1.916 1.00 87.19 93 ILE A C 1
ATOM 710 O O . ILE A 1 93 ? 4.456 12.015 -0.929 1.00 87.19 93 ILE A O 1
ATOM 714 N N . ASN A 1 94 ? 4.411 14.031 -1.940 1.00 75.62 94 ASN A N 1
ATOM 715 C CA . ASN A 1 94 ? 4.782 14.806 -0.759 1.00 75.62 94 ASN A CA 1
ATOM 716 C C . ASN A 1 94 ? 3.534 15.472 -0.176 1.00 75.62 94 ASN A C 1
ATOM 718 O O . ASN A 1 94 ? 2.897 16.291 -0.841 1.00 75.62 94 ASN A O 1
ATOM 722 N N . GLU A 1 95 ? 3.210 15.159 1.077 1.00 66.31 95 GLU A N 1
ATOM 723 C CA . GLU A 1 95 ? 2.261 15.945 1.863 1.00 66.31 95 GLU A CA 1
ATOM 724 C C . GLU A 1 95 ? 2.943 17.238 2.341 1.00 66.31 95 GLU A C 1
ATOM 726 O O . GLU A 1 95 ? 3.428 17.330 3.461 1.00 66.31 95 GLU A O 1
ATOM 731 N N . GLU A 1 96 ? 2.994 18.255 1.481 1.00 47.16 96 GLU A N 1
ATOM 732 C CA . GLU A 1 96 ? 3.005 19.658 1.944 1.00 47.16 96 GLU A CA 1
ATOM 733 C C . GLU A 1 96 ? 1.661 20.360 1.685 1.00 47.16 96 GLU A C 1
ATOM 735 O O . GLU A 1 96 ? 1.465 21.509 2.073 1.00 47.16 96 GLU A O 1
ATOM 740 N N . ALA A 1 97 ? 0.690 19.667 1.087 1.00 38.16 97 ALA A N 1
ATOM 741 C CA . ALA A 1 97 ? -0.660 20.178 0.913 1.00 38.16 97 ALA A CA 1
ATOM 742 C C . ALA A 1 97 ? -1.633 19.420 1.827 1.00 38.16 97 ALA A C 1
ATOM 744 O O . ALA A 1 97 ? -2.029 18.300 1.523 1.00 38.16 97 ALA A O 1
ATOM 745 N N . SER A 1 98 ? -2.048 20.102 2.899 1.00 36.47 98 SER A N 1
ATOM 746 C CA . SER A 1 98 ? -3.286 19.852 3.653 1.00 36.47 98 SER A CA 1
ATOM 747 C C . SER A 1 98 ? -3.254 18.762 4.736 1.00 36.47 98 SER A C 1
ATOM 749 O O . SER A 1 98 ? -3.825 17.686 4.573 1.00 36.47 98 SER A O 1
ATOM 751 N N . LEU A 1 99 ? -2.722 19.138 5.905 1.00 35.00 99 LEU A N 1
ATOM 752 C CA . LEU A 1 99 ? -3.364 18.845 7.194 1.00 35.00 99 LEU A CA 1
ATOM 753 C C . LEU A 1 99 ? -4.029 20.121 7.717 1.00 35.00 99 LEU A C 1
ATOM 755 O O . LEU A 1 99 ? -3.369 21.183 7.649 1.00 35.00 99 LEU A O 1
#

Sequence (99 aa):
ARDGEQFTPIGSPRKTLSNNQIVLSTIDGLILHVYPYRDSENTKVRVDTRNVLIVTAGVPGVDHERLLNSASFIMELATKYLGGSIGAEPILINEEASL

Foldseek 3Di:
DDFQDWAAFPPDHIDTDHPPWDFDADPVGHTQDTPDDTGGPVNDDDPPDDDDDDAFDDDPPDDPVVSQVVSVVVQVCCCVPVVHDDPDHDDDDDPPPDD

Radius of gyration: 15.21 Å; chains: 1; bounding box: 31×36×33 Å

Secondary structure (DSSP, 8-state):
--TT-EE-BTTS--EEPPTT--EEE-TT--EEEETTTEEBTTTS--TT-----------TT--HHHHHHHHHHHHHHHHHHH-----S--------S--

pLDDT: mean 91.25, std 11.58, range [35.0, 97.44]